Protein AF-A0A1G6CNM5-F1 (afdb_monomer_lite)

Organism: NCBI:txid665467

Structure (mmCIF, N/CA/C/O backbone):
data_AF-A0A1G6CNM5-F1
#
_entry.id   AF-A0A1G6CNM5-F1
#
loop_
_atom_site.group_PDB
_atom_site.id
_atom_site.type_symbol
_atom_site.label_atom_id
_atom_site.label_alt_id
_atom_site.label_comp_id
_atom_site.label_asym_id
_atom_site.label_entity_id
_atom_site.label_seq_id
_atom_site.pdbx_PDB_ins_code
_atom_site.Cartn_x
_atom_site.Cartn_y
_atom_site.Cartn_z
_atom_site.occupancy
_atom_site.B_iso_or_equiv
_atom_site.auth_seq_id
_atom_site.auth_comp_id
_atom_site.auth_asym_id
_atom_site.auth_atom_id
_atom_site.pdbx_PDB_model_num
ATOM 1 N N . MET A 1 1 ? 54.488 -31.237 40.124 1.00 45.56 1 MET A N 1
ATOM 2 C CA . MET A 1 1 ? 54.254 -30.576 38.821 1.00 45.56 1 MET A CA 1
ATOM 3 C C . MET A 1 1 ? 52.829 -30.041 38.800 1.00 45.56 1 MET A C 1
ATOM 5 O O . MET A 1 1 ? 51.950 -30.644 39.402 1.00 45.56 1 MET A O 1
ATOM 9 N N . ARG A 1 2 ? 52.647 -28.845 38.241 1.00 38.25 2 ARG A N 1
ATOM 10 C CA . ARG A 1 2 ? 51.423 -28.034 38.268 1.00 38.25 2 ARG A CA 1
ATOM 11 C C . ARG A 1 2 ? 50.303 -28.652 37.409 1.00 38.25 2 ARG A C 1
ATOM 13 O O . ARG A 1 2 ? 50.554 -29.002 36.268 1.00 38.25 2 ARG A O 1
ATOM 20 N N . ARG A 1 3 ? 49.096 -28.736 37.991 1.00 45.06 3 ARG A N 1
ATOM 21 C CA . ARG A 1 3 ? 47.817 -28.172 37.501 1.00 45.06 3 ARG A CA 1
ATOM 22 C C . ARG A 1 3 ? 47.620 -28.083 35.969 1.00 45.06 3 ARG A C 1
ATOM 24 O O . ARG A 1 3 ? 48.318 -27.305 35.338 1.00 45.06 3 ARG A O 1
ATOM 31 N N . LEU A 1 4 ? 46.566 -28.711 35.430 1.00 50.94 4 LEU A N 1
ATOM 32 C CA . LEU A 1 4 ? 45.295 -28.045 35.056 1.00 50.94 4 LEU A CA 1
ATOM 33 C C . LEU A 1 4 ? 44.413 -28.952 34.177 1.00 50.94 4 LEU A C 1
ATOM 35 O O . LEU A 1 4 ? 44.732 -29.227 33.022 1.00 50.94 4 LEU A O 1
ATOM 39 N N . PHE A 1 5 ? 43.268 -29.342 34.746 1.00 48.66 5 PHE A N 1
ATOM 40 C CA . PHE A 1 5 ? 42.075 -29.793 34.032 1.00 48.66 5 PHE A CA 1
ATOM 41 C C . PHE A 1 5 ? 41.688 -28.738 32.988 1.00 48.66 5 PHE A C 1
ATOM 43 O O . PHE A 1 5 ? 41.413 -27.595 33.348 1.00 48.66 5 PHE A O 1
ATOM 50 N N . HIS A 1 6 ? 41.674 -29.118 31.714 1.00 44.59 6 HIS A N 1
ATOM 51 C CA . HIS A 1 6 ? 41.151 -28.296 30.629 1.00 44.59 6 HIS A CA 1
ATOM 52 C C . HIS A 1 6 ? 40.012 -29.048 29.960 1.00 44.59 6 HIS A C 1
ATOM 54 O O . HIS A 1 6 ? 40.174 -30.202 29.570 1.00 44.59 6 HIS A O 1
ATOM 60 N N . GLY A 1 7 ? 38.877 -28.368 29.827 1.00 40.75 7 GLY A N 1
ATOM 61 C CA . GLY A 1 7 ? 37.761 -28.835 29.016 1.00 40.75 7 GLY A CA 1
ATOM 62 C C . GLY A 1 7 ? 36.401 -28.687 29.677 1.00 40.75 7 GLY A C 1
ATOM 63 O O . GLY A 1 7 ? 35.600 -29.612 29.612 1.00 40.75 7 GLY A O 1
ATOM 64 N N . THR A 1 8 ? 36.129 -27.556 30.330 1.00 53.44 8 THR A N 1
ATOM 65 C CA . THR A 1 8 ? 34.757 -27.154 30.654 1.00 53.44 8 THR A CA 1
ATOM 66 C C . THR A 1 8 ? 33.981 -27.034 29.343 1.00 53.44 8 THR A C 1
ATOM 68 O O . THR A 1 8 ? 34.258 -26.148 28.536 1.00 53.44 8 THR A O 1
ATOM 71 N N . TRP A 1 9 ? 33.037 -27.945 29.112 1.00 53.38 9 TRP A N 1
ATOM 72 C CA . TRP A 1 9 ? 32.078 -27.847 28.019 1.00 53.38 9 TRP A CA 1
ATOM 73 C C . TRP A 1 9 ? 31.169 -26.648 28.297 1.00 53.38 9 TRP A C 1
ATOM 75 O O . TRP A 1 9 ? 30.312 -26.692 29.177 1.00 53.38 9 TRP A O 1
ATOM 85 N N . LEU A 1 10 ? 31.392 -25.549 27.579 1.00 51.03 10 LEU A N 1
ATOM 86 C CA . LEU A 1 10 ? 30.471 -24.419 27.542 1.00 51.03 10 LEU A CA 1
ATOM 87 C C . LEU A 1 10 ? 29.249 -24.834 26.716 1.00 51.03 10 LEU A C 1
ATOM 89 O O . LEU A 1 10 ? 29.256 -24.753 25.490 1.00 51.03 10 LEU A O 1
ATOM 93 N N . ALA A 1 11 ? 28.197 -25.284 27.396 1.00 56.12 11 ALA A N 1
ATOM 94 C CA . ALA A 1 11 ? 26.855 -25.292 26.835 1.00 56.12 11 ALA A CA 1
ATOM 95 C C . ALA A 1 11 ? 26.376 -23.834 26.739 1.00 56.12 11 ALA A C 1
ATOM 97 O O . ALA A 1 11 ? 25.843 -23.277 27.698 1.00 56.12 11 ALA A O 1
ATOM 98 N N . ALA A 1 12 ? 26.627 -23.191 25.599 1.00 56.78 12 ALA A N 1
ATOM 99 C CA . ALA A 1 12 ? 26.012 -21.912 25.274 1.00 56.78 12 ALA A CA 1
ATOM 100 C C . ALA A 1 12 ? 24.548 -22.175 24.898 1.00 56.78 12 ALA A C 1
ATOM 102 O O . ALA A 1 12 ? 24.245 -22.737 23.846 1.00 56.78 12 ALA A O 1
ATOM 103 N N . GLY A 1 13 ? 23.659 -21.836 25.831 1.00 57.38 13 GLY A N 1
ATOM 104 C CA . GLY A 1 13 ? 22.217 -21.946 25.687 1.00 57.38 13 GLY A CA 1
ATOM 105 C C . GLY A 1 13 ? 21.692 -21.158 24.488 1.00 57.38 13 GLY A C 1
ATOM 106 O O . GLY A 1 13 ? 22.074 -20.016 24.256 1.00 57.38 13 GLY A O 1
ATOM 107 N N . MET A 1 14 ? 20.819 -21.840 23.750 1.00 60.06 14 MET A N 1
ATOM 108 C CA . MET A 1 14 ? 19.786 -21.367 22.827 1.00 60.06 14 MET A CA 1
ATOM 109 C C . MET A 1 14 ? 19.650 -19.840 22.713 1.00 60.06 14 MET A C 1
ATOM 111 O O . MET A 1 14 ? 19.087 -19.181 23.588 1.00 60.06 14 MET A O 1
ATOM 115 N N . ALA A 1 15 ? 20.087 -19.300 21.574 1.00 57.78 15 ALA A N 1
ATOM 116 C CA . ALA A 1 15 ? 19.648 -17.996 21.106 1.00 57.78 15 ALA A CA 1
ATOM 117 C C . ALA A 1 15 ? 18.140 -18.070 20.827 1.00 57.78 15 ALA A C 1
ATOM 119 O O . ALA A 1 15 ? 17.698 -18.719 19.878 1.00 57.78 15 ALA A O 1
ATOM 120 N N . VAL A 1 16 ? 17.344 -17.433 21.683 1.00 53.62 16 VAL A N 1
ATOM 121 C CA . VAL A 1 16 ? 15.935 -17.168 21.405 1.00 53.62 16 VAL A CA 1
ATOM 122 C C . VAL A 1 16 ? 15.922 -16.082 20.334 1.00 53.62 16 VAL A C 1
ATOM 124 O O . VAL A 1 16 ? 16.065 -14.901 20.642 1.00 53.62 16 VAL A O 1
ATOM 127 N N . PHE A 1 17 ? 15.806 -16.471 19.065 1.00 52.28 17 PHE A N 1
ATOM 128 C CA . PHE A 1 17 ? 15.395 -15.536 18.026 1.00 52.28 17 PHE A CA 1
ATOM 129 C C . PHE A 1 17 ? 13.933 -15.196 18.308 1.00 52.28 17 PHE A C 1
ATOM 131 O O . PHE A 1 17 ? 13.018 -15.896 17.879 1.00 52.28 17 PHE A O 1
ATOM 138 N N . ALA A 1 18 ? 13.709 -14.151 19.102 1.00 52.31 18 ALA A N 1
ATOM 139 C CA . ALA A 1 18 ? 12.446 -13.445 19.068 1.00 52.31 18 ALA A CA 1
ATOM 140 C C . ALA A 1 18 ? 12.322 -12.902 17.642 1.00 52.31 18 ALA A C 1
ATOM 142 O O . ALA A 1 18 ? 13.006 -11.944 17.286 1.00 52.31 18 ALA A O 1
ATOM 143 N N . VAL A 1 19 ? 11.524 -13.572 16.806 1.00 52.41 19 VAL A N 1
ATOM 144 C CA . VAL A 1 19 ? 11.112 -13.016 15.522 1.00 52.41 19 VAL A CA 1
ATOM 145 C C . VAL A 1 19 ? 10.403 -11.711 15.876 1.00 52.41 19 VAL A C 1
ATOM 147 O O . VAL A 1 19 ? 9.377 -11.702 16.559 1.00 52.41 19 VAL A O 1
ATOM 150 N N . GLN A 1 20 ? 11.043 -10.585 15.578 1.00 43.38 20 GLN A N 1
ATOM 151 C CA . GLN A 1 20 ? 10.417 -9.294 15.783 1.00 43.38 20 GLN A CA 1
ATOM 152 C C . GLN A 1 20 ? 9.294 -9.225 14.755 1.00 43.38 20 GLN A C 1
ATOM 154 O O . GLN A 1 20 ? 9.543 -9.010 13.576 1.00 43.38 20 GLN A O 1
ATOM 159 N N . ALA A 1 21 ? 8.058 -9.450 15.199 1.00 47.50 21 ALA A N 1
ATOM 160 C CA . ALA A 1 21 ? 6.860 -9.103 14.450 1.00 47.50 21 ALA A CA 1
ATOM 161 C C . ALA A 1 21 ? 6.762 -7.571 14.399 1.00 47.50 21 ALA A C 1
ATOM 163 O O . ALA A 1 21 ? 5.995 -6.944 15.122 1.00 47.50 21 ALA A O 1
ATOM 164 N N . GLY A 1 22 ? 7.637 -6.960 13.610 1.00 39.00 22 GLY A N 1
ATOM 165 C CA . GLY A 1 22 ? 7.570 -5.566 13.229 1.00 39.00 22 GLY A CA 1
ATOM 166 C C . GLY A 1 22 ? 7.485 -5.549 11.721 1.00 39.00 22 GLY A C 1
ATOM 167 O O . GLY A 1 22 ? 8.522 -5.665 11.092 1.00 39.00 22 GLY A O 1
ATOM 168 N N . ALA A 1 23 ? 6.258 -5.479 11.192 1.00 52.59 23 ALA A N 1
ATOM 169 C CA . ALA A 1 23 ? 5.918 -5.117 9.816 1.00 52.59 23 ALA A CA 1
ATOM 170 C C . ALA A 1 23 ? 7.101 -5.188 8.831 1.00 52.59 23 ALA A C 1
ATOM 172 O O . ALA A 1 23 ? 7.678 -4.148 8.500 1.00 52.59 23 ALA A O 1
ATOM 173 N N . GLU A 1 24 ? 7.477 -6.399 8.407 1.00 54.59 24 GLU A N 1
ATOM 174 C CA . GLU A 1 24 ? 8.380 -6.544 7.270 1.00 54.59 24 GLU A CA 1
ATOM 175 C C . GLU A 1 24 ? 7.648 -5.958 6.066 1.00 54.59 24 GLU A C 1
ATOM 177 O O . GLU A 1 24 ? 6.582 -6.432 5.676 1.00 54.59 24 GLU A O 1
ATOM 182 N N . GLU A 1 25 ? 8.191 -4.867 5.537 1.00 60.59 25 GLU A N 1
ATOM 183 C CA . GLU A 1 25 ? 7.944 -4.451 4.169 1.00 60.59 25 GLU A CA 1
ATOM 184 C C . GLU A 1 25 ? 8.330 -5.642 3.286 1.00 60.59 25 GLU A C 1
ATOM 186 O O . GLU A 1 25 ? 9.507 -5.976 3.151 1.00 60.59 25 GLU A O 1
ATOM 191 N N . GLN A 1 26 ? 7.325 -6.359 2.789 1.00 70.75 26 GLN A N 1
ATOM 192 C CA . GLN A 1 26 ? 7.527 -7.515 1.930 1.00 70.75 26 GLN A CA 1
ATOM 193 C C . GLN A 1 26 ? 7.357 -7.066 0.479 1.00 70.75 26 GLN A C 1
ATOM 195 O O . GLN A 1 26 ? 6.514 -6.221 0.159 1.00 70.75 26 GLN A O 1
ATOM 200 N N . HIS A 1 27 ? 8.191 -7.613 -0.400 1.00 89.62 27 HIS A N 1
ATOM 201 C CA . HIS A 1 27 ? 8.079 -7.414 -1.837 1.00 89.62 27 HIS A CA 1
ATOM 202 C C . HIS A 1 27 ? 6.922 -8.253 -2.382 1.00 89.62 27 HIS A C 1
ATOM 204 O O . HIS A 1 27 ? 7.075 -9.409 -2.776 1.00 89.62 27 HIS A O 1
ATOM 210 N N . CYS A 1 28 ? 5.729 -7.675 -2.317 1.00 92.75 28 CYS A N 1
ATOM 211 C CA . CYS A 1 28 ? 4.472 -8.341 -2.606 1.00 92.75 28 CYS A CA 1
ATOM 212 C C . CYS A 1 28 ? 3.418 -7.341 -3.067 1.00 92.75 28 CYS A C 1
ATOM 214 O O . CYS A 1 28 ? 3.501 -6.135 -2.823 1.00 92.75 28 CYS A O 1
ATOM 216 N N . ARG A 1 29 ? 2.370 -7.864 -3.699 1.00 91.81 29 ARG A N 1
ATOM 217 C CA . ARG A 1 29 ? 1.151 -7.135 -4.030 1.00 91.81 29 ARG A CA 1
ATOM 218 C C . ARG A 1 29 ? -0.049 -7.818 -3.389 1.00 91.81 29 ARG A C 1
ATOM 220 O O . ARG A 1 29 ? -0.302 -8.999 -3.612 1.00 91.81 29 ARG A O 1
ATOM 227 N N . PHE A 1 30 ? -0.837 -7.036 -2.658 1.00 93.88 30 PHE A N 1
ATOM 228 C CA . PHE A 1 30 ? -2.147 -7.454 -2.171 1.00 93.88 30 PHE A CA 1
ATOM 229 C C . PHE A 1 30 ? -3.257 -7.000 -3.113 1.00 93.88 30 PHE A C 1
ATOM 231 O O . PHE A 1 30 ? -3.305 -5.839 -3.531 1.00 93.88 30 PHE A O 1
ATOM 238 N N . TYR A 1 31 ? -4.189 -7.908 -3.388 1.00 88.44 31 TYR A N 1
ATOM 239 C CA . TYR A 1 31 ? -5.428 -7.608 -4.089 1.00 88.44 31 TYR A CA 1
ATOM 240 C C . TYR A 1 31 ? -6.616 -7.685 -3.120 1.00 88.44 31 TYR A C 1
ATOM 242 O O . TYR A 1 31 ? -6.821 -8.706 -2.454 1.00 88.44 31 TYR A O 1
ATOM 250 N N . PRO A 1 32 ? -7.432 -6.621 -3.026 1.00 84.06 32 PRO A N 1
ATOM 251 C CA . PRO A 1 32 ? -8.684 -6.667 -2.290 1.00 84.06 32 PRO A CA 1
ATOM 252 C C . PRO A 1 32 ? -9.833 -7.110 -3.203 1.00 84.06 32 PRO A C 1
ATOM 254 O O . PRO A 1 32 ? -10.036 -6.537 -4.272 1.00 84.06 32 PRO A O 1
ATOM 257 N N . LYS A 1 33 ? -10.655 -8.065 -2.754 1.00 77.38 33 LYS A N 1
ATOM 258 C CA . LYS A 1 33 ? -11.912 -8.423 -3.442 1.00 77.38 33 LYS A CA 1
ATOM 259 C C . LYS A 1 33 ? -13.096 -7.562 -3.011 1.00 77.38 33 LYS A C 1
ATOM 261 O O . LYS A 1 33 ? -13.843 -7.067 -3.846 1.00 77.38 33 LYS A O 1
ATOM 266 N N . ALA A 1 34 ? -13.252 -7.369 -1.703 1.00 82.75 34 ALA A N 1
ATOM 267 C CA . ALA A 1 34 ? -14.248 -6.473 -1.102 1.00 82.75 34 ALA A CA 1
ATOM 268 C C . ALA A 1 34 ? -13.659 -5.589 0.014 1.00 82.75 34 ALA A C 1
ATOM 270 O O . ALA A 1 34 ? -14.367 -4.781 0.600 1.00 82.75 34 ALA A O 1
ATOM 271 N N . GLY A 1 35 ? -12.367 -5.750 0.316 1.00 89.75 35 GLY A N 1
ATOM 272 C CA . GLY A 1 35 ? -11.709 -5.115 1.455 1.00 89.75 35 GLY A CA 1
ATOM 273 C C . GLY A 1 35 ? -11.046 -3.775 1.157 1.00 89.75 35 GLY A C 1
ATOM 274 O O . GLY A 1 35 ? -10.336 -3.295 2.025 1.00 89.75 35 GLY A O 1
ATOM 275 N N . LEU A 1 36 ? -11.201 -3.176 -0.029 1.00 96.06 36 LEU A N 1
ATOM 276 C CA . LEU A 1 36 ? -10.575 -1.882 -0.325 1.00 96.06 36 LEU A CA 1
ATOM 277 C C . LEU A 1 36 ? -11.286 -0.771 0.455 1.00 96.06 36 LEU A C 1
ATOM 279 O O . LEU A 1 36 ? -12.476 -0.545 0.253 1.00 96.06 36 LEU A O 1
ATOM 283 N N . ILE A 1 37 ? -10.546 -0.067 1.307 1.00 96.56 37 ILE A N 1
ATOM 284 C CA . ILE A 1 37 ? -11.040 1.102 2.044 1.00 96.56 37 ILE A CA 1
ATOM 285 C C . ILE A 1 37 ? -10.814 2.358 1.210 1.00 96.56 37 ILE A C 1
ATOM 287 O O . ILE A 1 37 ? -11.735 3.136 0.977 1.00 96.56 37 ILE A O 1
ATOM 291 N N . ALA A 1 38 ? -9.577 2.548 0.749 1.00 96.06 38 ALA A N 1
ATOM 292 C CA . ALA A 1 38 ? -9.173 3.721 -0.007 1.00 96.06 38 ALA A CA 1
ATOM 293 C C . ALA A 1 38 ? -7.997 3.407 -0.934 1.00 96.06 38 ALA A C 1
ATOM 295 O O . ALA A 1 38 ? -7.208 2.491 -0.688 1.00 96.06 38 ALA A O 1
ATOM 296 N N . SER A 1 39 ? -7.862 4.205 -1.990 1.00 95.50 39 SER A N 1
ATOM 297 C CA . SER A 1 39 ? -6.686 4.207 -2.856 1.00 95.50 39 SER A CA 1
ATOM 298 C C . SER A 1 39 ? -6.264 5.632 -3.183 1.00 95.50 39 SER A C 1
ATOM 300 O O . SER A 1 39 ? -7.121 6.457 -3.499 1.00 95.50 39 SER A O 1
ATOM 302 N N . ALA A 1 40 ? -4.962 5.892 -3.164 1.00 94.50 40 ALA A N 1
ATOM 303 C CA . ALA A 1 40 ? -4.367 7.198 -3.418 1.00 94.50 40 ALA A CA 1
ATOM 304 C C . ALA A 1 40 ? -3.186 7.070 -4.390 1.00 94.50 40 ALA A C 1
ATOM 306 O O . ALA A 1 40 ? -2.528 6.029 -4.435 1.00 94.50 40 ALA A O 1
ATOM 307 N N . TYR A 1 41 ? -2.931 8.124 -5.169 1.00 94.31 41 TYR A N 1
ATOM 308 C CA . TYR A 1 41 ? -1.805 8.189 -6.115 1.00 94.31 41 TYR A CA 1
ATOM 309 C C . TYR A 1 41 ? -0.798 9.297 -5.772 1.00 94.31 41 TYR A C 1
ATOM 311 O O . TYR A 1 41 ? 0.288 9.364 -6.334 1.00 94.31 41 TYR A O 1
ATOM 319 N N . ASP A 1 42 ? -1.158 10.184 -4.852 1.00 91.25 42 ASP A N 1
ATOM 320 C CA . ASP A 1 42 ? -0.359 11.302 -4.353 1.00 91.25 42 ASP A CA 1
ATOM 321 C C . ASP A 1 42 ? 0.515 10.935 -3.142 1.00 91.25 42 ASP A C 1
ATOM 323 O O . ASP A 1 42 ? 1.456 11.661 -2.826 1.00 91.25 42 ASP A O 1
ATOM 327 N N . ILE A 1 43 ? 0.259 9.791 -2.499 1.00 93.12 43 ILE A N 1
ATO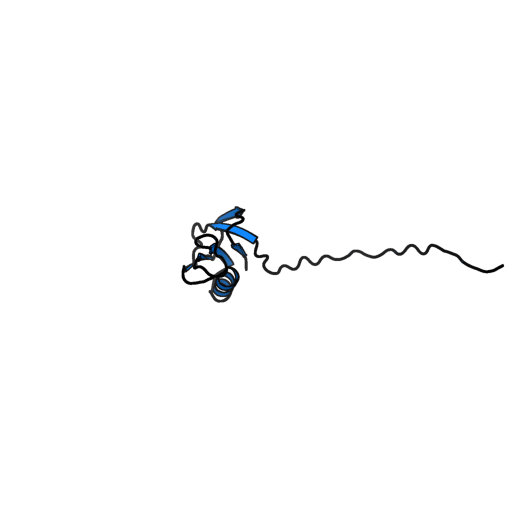M 328 C CA . ILE A 1 43 ? 1.119 9.243 -1.444 1.00 93.12 43 ILE A CA 1
ATOM 329 C C . ILE A 1 43 ? 2.374 8.644 -2.085 1.00 93.12 43 ILE A C 1
ATOM 331 O O . ILE A 1 43 ? 2.292 7.705 -2.878 1.00 93.12 43 ILE A O 1
ATOM 335 N N . VAL A 1 44 ? 3.536 9.188 -1.726 1.00 93.81 44 VAL A N 1
ATOM 336 C CA . VAL A 1 44 ? 4.840 8.775 -2.257 1.00 93.81 44 VAL A CA 1
ATOM 337 C C . VAL A 1 44 ? 5.553 7.883 -1.246 1.00 93.81 44 VAL A C 1
ATOM 339 O O . VAL A 1 44 ? 5.901 8.325 -0.154 1.00 93.81 44 VAL A O 1
ATOM 342 N N . GLY A 1 45 ? 5.808 6.642 -1.649 1.00 92.94 45 GLY A N 1
ATOM 343 C CA . GLY A 1 45 ? 6.601 5.673 -0.896 1.00 92.94 45 GLY A CA 1
ATOM 344 C C . GLY A 1 45 ? 5.790 4.686 -0.059 1.00 92.94 45 GLY A C 1
ATOM 345 O O . GLY A 1 45 ? 4.686 4.974 0.410 1.00 92.94 45 GLY A O 1
ATOM 346 N N . ALA A 1 46 ? 6.381 3.506 0.138 1.00 93.56 46 ALA A N 1
ATOM 347 C CA . ALA A 1 46 ? 5.803 2.406 0.904 1.00 93.56 46 ALA A CA 1
ATOM 348 C C . ALA A 1 46 ? 5.547 2.804 2.364 1.00 93.56 46 ALA A C 1
ATOM 350 O O . ALA A 1 46 ? 4.431 2.651 2.855 1.00 93.56 46 ALA A O 1
ATOM 351 N N . GLU A 1 47 ? 6.529 3.431 3.014 1.00 93.50 47 GLU A N 1
ATOM 352 C CA . GLU A 1 47 ? 6.406 3.902 4.398 1.00 93.50 47 GLU A CA 1
ATOM 353 C C . GLU A 1 47 ? 5.284 4.936 4.580 1.00 93.50 47 GLU A C 1
ATOM 355 O O . GLU A 1 47 ? 4.531 4.866 5.551 1.00 93.50 47 GLU A O 1
ATOM 360 N N . ALA A 1 48 ? 5.096 5.853 3.625 1.00 94.50 48 ALA A N 1
ATOM 361 C CA . ALA A 1 48 ? 3.988 6.806 3.678 1.00 94.50 48 ALA A CA 1
ATOM 362 C C . ALA A 1 48 ? 2.628 6.110 3.483 1.00 94.50 48 ALA A C 1
ATOM 364 O O . ALA A 1 48 ? 1.654 6.450 4.155 1.00 94.50 48 ALA A O 1
ATOM 365 N N . CYS A 1 49 ? 2.557 5.099 2.613 1.00 96.06 49 CYS A N 1
ATOM 366 C CA . CYS A 1 49 ? 1.347 4.299 2.424 1.00 96.06 49 CYS A CA 1
ATOM 367 C C . CYS A 1 49 ? 0.998 3.460 3.665 1.00 96.06 49 CYS A C 1
ATOM 369 O O . CYS A 1 49 ? -0.162 3.399 4.078 1.00 96.06 49 CYS A O 1
ATOM 371 N N . LYS A 1 50 ? 2.006 2.870 4.312 1.00 96.25 50 LYS A N 1
ATOM 372 C CA . LYS A 1 50 ? 1.872 2.169 5.591 1.00 96.25 50 LYS A CA 1
ATOM 373 C C . LYS A 1 50 ? 1.383 3.100 6.694 1.00 96.25 50 LYS A C 1
ATOM 375 O O . LYS A 1 50 ? 0.443 2.748 7.402 1.00 96.25 50 LYS A O 1
ATOM 380 N N . ALA A 1 51 ? 1.976 4.288 6.820 1.00 96.69 51 ALA A N 1
ATOM 381 C CA . ALA A 1 51 ? 1.551 5.288 7.796 1.00 96.69 51 ALA A CA 1
ATOM 382 C C . ALA A 1 51 ? 0.082 5.686 7.587 1.00 96.69 51 ALA A C 1
ATOM 384 O O . ALA A 1 51 ? -0.693 5.682 8.540 1.00 96.69 51 ALA A O 1
ATOM 385 N N . ALA A 1 52 ? -0.332 5.903 6.334 1.00 97.12 52 ALA A N 1
ATOM 386 C CA . ALA A 1 52 ? -1.729 6.175 6.009 1.00 97.12 52 ALA A CA 1
ATOM 387 C C . ALA A 1 52 ? -2.668 5.024 6.419 1.00 97.12 52 ALA A C 1
ATOM 389 O O . ALA A 1 52 ? -3.777 5.281 6.883 1.00 97.12 52 ALA A O 1
ATOM 390 N N . CYS A 1 53 ? -2.235 3.762 6.307 1.00 97.44 53 CYS A N 1
ATOM 391 C CA . CYS A 1 53 ? -3.001 2.626 6.826 1.00 97.44 53 CYS A CA 1
ATOM 392 C C . CYS A 1 53 ? -3.121 2.671 8.355 1.00 97.44 53 CYS A C 1
ATOM 394 O O . CYS A 1 53 ? -4.219 2.515 8.871 1.00 97.44 53 CYS A O 1
ATOM 396 N N . VAL A 1 54 ? -2.029 2.945 9.078 1.00 97.81 54 VAL A N 1
ATOM 397 C CA . VAL A 1 54 ? -2.039 3.042 10.553 1.00 97.81 54 VAL A CA 1
ATOM 398 C C . VAL A 1 54 ? -3.003 4.126 11.047 1.00 97.81 54 VAL A C 1
ATOM 400 O O . VAL A 1 54 ? -3.658 3.947 12.071 1.00 97.81 54 VAL A O 1
ATOM 403 N N . GLU A 1 55 ? -3.115 5.238 10.319 1.00 97.81 55 GLU A N 1
ATOM 404 C CA . GLU A 1 55 ? -4.025 6.344 10.645 1.00 97.81 55 GLU A CA 1
ATOM 405 C C . GLU A 1 55 ? -5.479 6.102 10.199 1.00 97.81 55 GLU A C 1
ATOM 407 O O . GLU A 1 55 ? -6.387 6.818 10.627 1.00 97.81 55 GLU A O 1
ATOM 412 N N . THR A 1 56 ? -5.721 5.100 9.350 1.00 97.88 56 THR A N 1
ATOM 413 C CA . THR A 1 56 ? -7.044 4.817 8.787 1.00 97.88 56 THR A CA 1
ATOM 414 C C . THR A 1 56 ? -7.763 3.758 9.609 1.00 97.88 56 THR A C 1
ATOM 416 O O . THR A 1 56 ? -7.380 2.587 9.629 1.00 97.88 56 THR A O 1
ATOM 419 N N . GLU A 1 57 ? -8.868 4.152 10.242 1.00 97.12 57 GLU A N 1
ATOM 420 C CA . GLU A 1 57 ? -9.722 3.222 10.978 1.00 97.12 57 GLU A CA 1
ATOM 421 C C . GLU A 1 57 ? -10.170 2.051 10.088 1.00 97.12 57 GLU A C 1
ATOM 423 O O . GLU A 1 57 ? -10.638 2.228 8.961 1.00 97.12 57 GLU A O 1
ATOM 428 N N . GLY A 1 58 ? -10.015 0.834 10.608 1.00 96.38 58 GLY A N 1
ATOM 429 C CA . GLY A 1 58 ? -10.381 -0.393 9.905 1.00 96.38 58 GLY A CA 1
ATOM 430 C C . GLY A 1 58 ? -9.362 -0.873 8.869 1.00 96.38 58 GLY A C 1
ATOM 431 O O . GLY A 1 58 ? -9.580 -1.941 8.300 1.00 96.38 58 GLY A O 1
ATOM 432 N N . CYS A 1 59 ? -8.258 -0.154 8.629 1.00 97.50 59 CYS A N 1
ATOM 433 C CA . CYS A 1 59 ? -7.177 -0.650 7.780 1.00 97.50 59 CYS A CA 1
ATOM 434 C C . CYS A 1 59 ? -6.383 -1.743 8.505 1.00 97.50 59 CYS A C 1
ATOM 436 O O . CYS A 1 59 ? -5.871 -1.537 9.602 1.00 97.50 59 CYS A O 1
ATOM 438 N N . ALA A 1 60 ? -6.286 -2.913 7.879 1.00 96.62 60 ALA A N 1
ATOM 439 C CA . ALA A 1 60 ? -5.552 -4.077 8.376 1.00 96.62 60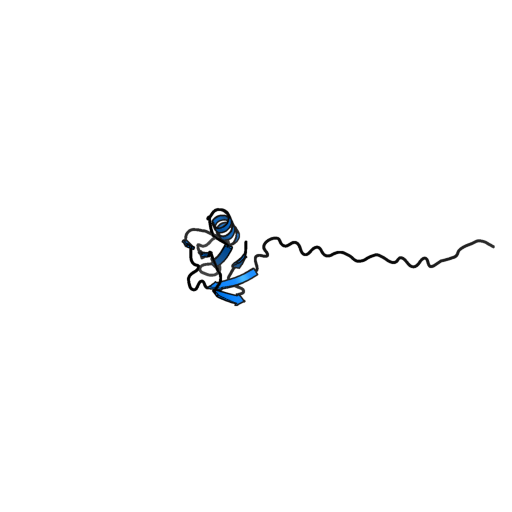 ALA A CA 1
ATOM 440 C C . ALA A 1 60 ? -4.403 -4.489 7.440 1.00 96.62 60 ALA A C 1
ATOM 442 O O . ALA A 1 60 ? -3.554 -5.302 7.804 1.00 96.62 60 ALA A O 1
ATOM 443 N N . ALA A 1 61 ? -4.373 -3.959 6.216 1.00 96.44 61 ALA A N 1
ATOM 444 C CA . ALA A 1 61 ? -3.336 -4.241 5.237 1.00 96.44 61 ALA A CA 1
ATOM 445 C C . ALA A 1 61 ? -3.156 -3.083 4.254 1.00 96.44 61 ALA A C 1
ATOM 447 O O . ALA A 1 61 ? -4.096 -2.347 3.950 1.00 96.44 61 ALA A O 1
ATOM 448 N N . TRP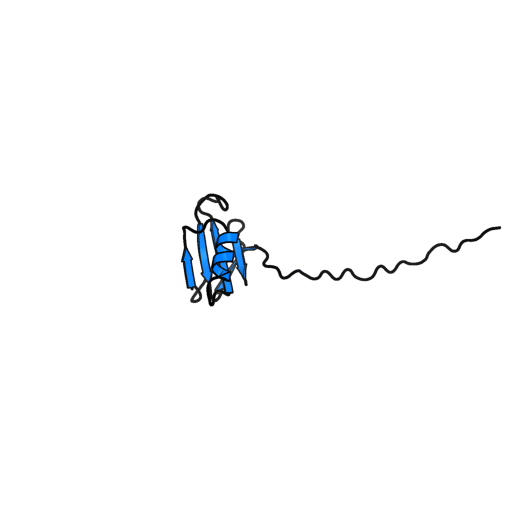 A 1 62 ? -1.953 -2.964 3.704 1.00 96.56 62 TRP A N 1
ATOM 449 C CA . TRP A 1 62 ? -1.601 -1.941 2.728 1.00 96.56 62 TRP A CA 1
ATOM 450 C C . TRP A 1 62 ? -0.767 -2.524 1.585 1.00 96.56 62 TRP A C 1
ATOM 452 O O . TRP A 1 62 ? -0.097 -3.545 1.739 1.00 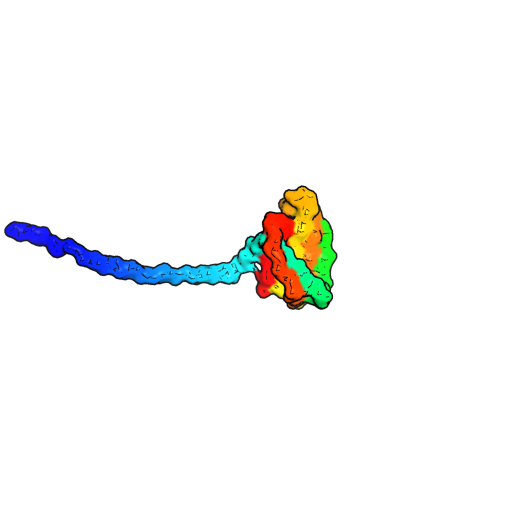96.56 62 TRP A O 1
ATOM 462 N N . SER A 1 63 ? -0.820 -1.871 0.424 1.00 95.88 63 SER A N 1
ATOM 463 C CA . SER A 1 63 ? 0.084 -2.139 -0.700 1.00 95.88 63 SER A CA 1
ATOM 464 C C . SER A 1 63 ? 0.454 -0.841 -1.407 1.00 95.88 63 SER A C 1
ATOM 466 O O . SER A 1 63 ? -0.426 -0.003 -1.620 1.00 95.88 63 SER A O 1
ATOM 468 N N . TYR A 1 64 ? 1.700 -0.714 -1.841 1.00 95.44 64 TYR A N 1
ATOM 469 C CA . TYR A 1 64 ? 2.211 0.393 -2.631 1.00 95.44 64 TYR A CA 1
ATOM 470 C C . TYR A 1 64 ? 2.845 -0.122 -3.928 1.00 95.44 64 TYR A C 1
ATOM 472 O O . TYR A 1 64 ? 3.814 -0.877 -3.904 1.00 95.44 64 TYR A O 1
ATOM 480 N N . THR A 1 65 ? 2.305 0.316 -5.067 1.00 94.50 65 THR A N 1
ATOM 481 C CA . THR A 1 65 ? 2.863 0.057 -6.403 1.00 94.50 65 THR A CA 1
ATOM 482 C C . THR A 1 65 ? 3.516 1.343 -6.931 1.00 94.50 65 THR A C 1
ATOM 484 O O . THR A 1 65 ? 2.789 2.243 -7.370 1.00 94.50 65 THR A O 1
ATOM 487 N N . PRO A 1 66 ? 4.853 1.472 -6.930 1.00 93.31 66 PRO A N 1
ATOM 488 C CA . PRO A 1 66 ? 5.539 2.653 -7.448 1.00 93.31 66 PRO A CA 1
ATOM 489 C C . PRO A 1 66 ? 5.254 2.887 -8.933 1.00 93.31 66 PRO A C 1
ATOM 491 O O . PRO A 1 66 ? 5.364 1.974 -9.756 1.00 93.31 66 PRO A O 1
ATOM 494 N N . HIS A 1 67 ? 4.987 4.131 -9.325 1.00 90.31 67 HIS A N 1
ATOM 495 C CA . HIS A 1 67 ? 4.953 4.475 -10.741 1.00 90.31 67 HIS A CA 1
ATOM 496 C C . HIS A 1 67 ? 6.366 4.497 -11.328 1.00 90.31 67 HIS A C 1
ATOM 498 O O . HIS A 1 67 ? 7.2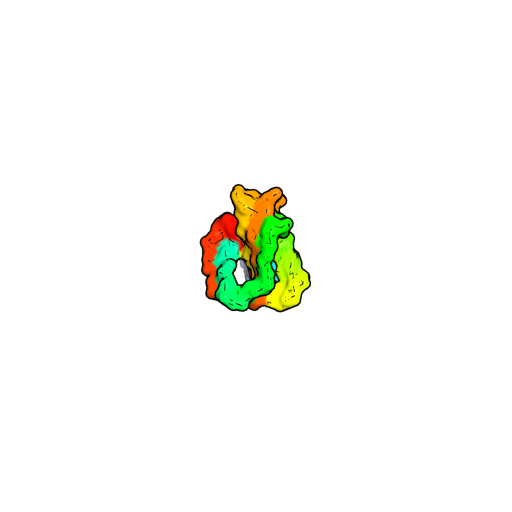95 5.045 -10.730 1.00 90.31 67 HIS A O 1
ATOM 504 N N . ASN A 1 68 ? 6.532 3.924 -12.524 1.00 89.25 68 ASN A N 1
ATOM 505 C CA . ASN A 1 68 ? 7.809 3.855 -13.248 1.00 89.25 68 ASN A CA 1
ATOM 506 C C . ASN A 1 68 ? 8.989 3.358 -12.395 1.00 89.25 68 ASN A C 1
ATOM 508 O O . ASN A 1 68 ? 10.128 3.756 -12.641 1.00 89.25 68 ASN A O 1
ATOM 512 N N . PHE A 1 69 ? 8.717 2.521 -11.389 1.00 85.12 69 PHE A N 1
ATOM 513 C CA . PHE A 1 69 ? 9.731 1.973 -10.486 1.00 85.12 69 PHE A CA 1
ATOM 514 C C . PHE A 1 69 ? 10.530 3.056 -9.734 1.00 85.12 69 PHE A C 1
ATOM 516 O O . PHE A 1 69 ? 11.727 2.908 -9.505 1.00 85.12 69 PHE A O 1
ATOM 523 N N . ARG A 1 70 ? 9.875 4.169 -9.360 1.00 85.12 70 ARG A N 1
ATOM 524 C CA . ARG A 1 70 ? 10.460 5.253 -8.549 1.00 85.12 70 ARG A CA 1
ATOM 525 C C . ARG A 1 70 ? 9.836 5.313 -7.146 1.00 85.12 70 ARG A C 1
ATOM 527 O O . ARG A 1 70 ? 9.081 6.246 -6.878 1.00 85.12 70 ARG A O 1
ATOM 534 N N . PRO A 1 71 ? 10.138 4.355 -6.249 1.00 81.81 71 PRO A N 1
ATOM 535 C CA . PRO A 1 71 ? 9.458 4.227 -4.957 1.00 81.81 71 PRO A CA 1
ATOM 536 C C . PRO A 1 71 ? 9.622 5.444 -4.043 1.00 81.81 71 PRO A C 1
ATOM 538 O O . PRO A 1 71 ? 8.694 5.769 -3.316 1.00 81.81 71 PRO A O 1
ATOM 541 N N . GLU A 1 72 ? 10.753 6.145 -4.120 1.00 84.69 72 GLU A N 1
ATOM 542 C CA . GLU A 1 72 ? 11.090 7.240 -3.196 1.00 84.69 72 GLU A CA 1
ATOM 543 C C . GLU A 1 72 ? 10.706 8.637 -3.702 1.00 84.69 72 GLU A C 1
ATOM 545 O O . GLU A 1 72 ? 10.643 9.587 -2.928 1.00 84.69 72 GLU A O 1
ATOM 550 N N . THR A 1 73 ? 10.524 8.801 -5.016 1.00 83.25 73 THR A N 1
ATOM 551 C CA . THR A 1 73 ? 10.471 10.136 -5.648 1.00 83.25 73 THR A CA 1
ATOM 552 C C . THR A 1 73 ? 9.316 10.326 -6.620 1.00 83.25 73 THR A C 1
ATOM 554 O O . THR A 1 73 ? 9.003 11.461 -6.975 1.00 83.25 73 THR A O 1
ATOM 557 N N . GLY A 1 74 ? 8.705 9.238 -7.090 1.00 77.56 74 GLY A N 1
ATOM 558 C CA . GLY A 1 74 ? 7.550 9.276 -7.976 1.00 77.56 74 GLY A CA 1
ATOM 559 C C . GLY A 1 74 ? 6.271 8.896 -7.231 1.00 77.56 74 GLY A C 1
ATOM 560 O O . GLY A 1 74 ? 6.346 8.168 -6.244 1.00 77.56 74 GLY A O 1
ATOM 561 N N . PRO A 1 75 ? 5.097 9.350 -7.705 1.00 83.94 75 PRO A N 1
ATOM 562 C CA . PRO A 1 75 ? 3.822 8.862 -7.192 1.00 83.94 75 PRO A CA 1
ATOM 563 C C . PRO A 1 75 ? 3.712 7.340 -7.347 1.00 83.94 75 PRO A C 1
ATOM 565 O O . PRO A 1 75 ? 4.415 6.727 -8.153 1.00 83.94 75 PRO A O 1
ATOM 568 N N . GLY A 1 76 ? 2.792 6.720 -6.624 1.00 91.56 76 GLY A N 1
ATOM 569 C CA . GLY A 1 76 ? 2.498 5.300 -6.758 1.00 91.56 76 GLY A CA 1
ATOM 570 C C . GLY A 1 76 ? 1.105 4.985 -6.244 1.00 91.56 76 GLY A C 1
ATOM 571 O O . GLY A 1 76 ? 0.502 5.775 -5.526 1.00 91.56 76 GLY A O 1
ATOM 572 N N . TRP A 1 77 ? 0.569 3.833 -6.633 1.00 94.69 77 TRP A N 1
ATOM 573 C CA . TRP A 1 77 ? -0.730 3.394 -6.140 1.00 94.69 77 TRP A CA 1
ATOM 574 C C . TRP A 1 77 ? -0.600 2.871 -4.716 1.00 94.69 77 TRP A C 1
ATOM 576 O O . TRP A 1 77 ? -0.189 1.730 -4.520 1.00 94.69 77 TRP A O 1
ATOM 586 N N . CYS A 1 78 ? -0.997 3.689 -3.746 1.00 95.88 78 CYS A N 1
ATOM 587 C CA . CYS A 1 78 ? -1.231 3.266 -2.375 1.00 95.88 78 CYS A CA 1
ATOM 588 C C . CYS A 1 78 ? -2.654 2.712 -2.244 1.00 95.88 78 CYS A C 1
ATOM 590 O O . CYS A 1 78 ? -3.616 3.363 -2.656 1.00 95.88 78 CYS A O 1
ATOM 592 N N . ARG A 1 79 ? -2.804 1.513 -1.677 1.00 96.88 79 ARG A N 1
ATOM 593 C CA . ARG A 1 79 ? -4.100 0.877 -1.395 1.00 96.88 79 ARG A CA 1
ATOM 594 C C . ARG A 1 79 ? -4.171 0.526 0.079 1.00 96.88 79 ARG A C 1
ATOM 596 O O . ARG A 1 79 ? -3.278 -0.149 0.583 1.00 96.88 79 ARG A O 1
ATOM 603 N N . LEU A 1 80 ? -5.247 0.953 0.727 1.00 97.56 80 LEU A N 1
ATOM 604 C CA . LEU A 1 80 ? -5.555 0.697 2.130 1.00 97.56 80 LEU A CA 1
ATOM 605 C C . LEU A 1 80 ? -6.703 -0.303 2.194 1.00 97.56 80 LEU A C 1
ATOM 607 O O . LEU A 1 80 ? -7.722 -0.115 1.523 1.00 97.56 80 LEU A O 1
ATOM 611 N N . MET A 1 81 ? -6.540 -1.380 2.954 1.00 97.38 81 MET A N 1
ATOM 612 C CA . MET A 1 81 ? -7.439 -2.527 2.907 1.00 97.38 81 MET A CA 1
ATOM 613 C C . MET A 1 81 ? -7.843 -2.994 4.304 1.00 97.38 81 MET A C 1
ATOM 615 O O . MET A 1 81 ? -7.004 -3.144 5.184 1.00 97.38 81 MET A O 1
ATOM 619 N N . ALA A 1 82 ? -9.127 -3.299 4.481 1.00 97.19 82 ALA A N 1
ATOM 620 C CA . ALA A 1 82 ? -9.670 -3.983 5.652 1.00 97.19 82 ALA A CA 1
ATOM 621 C C . ALA A 1 82 ? -9.404 -5.497 5.615 1.00 97.19 82 ALA A C 1
ATOM 623 O O . ALA A 1 82 ? -9.384 -6.151 6.652 1.00 97.19 82 ALA A O 1
ATOM 624 N N . ALA A 1 83 ? -9.221 -6.067 4.419 1.00 95.06 83 ALA A N 1
ATOM 625 C CA . ALA A 1 83 ? -8.913 -7.480 4.224 1.00 95.06 83 ALA A CA 1
ATOM 626 C C . ALA A 1 83 ? -8.199 -7.720 2.8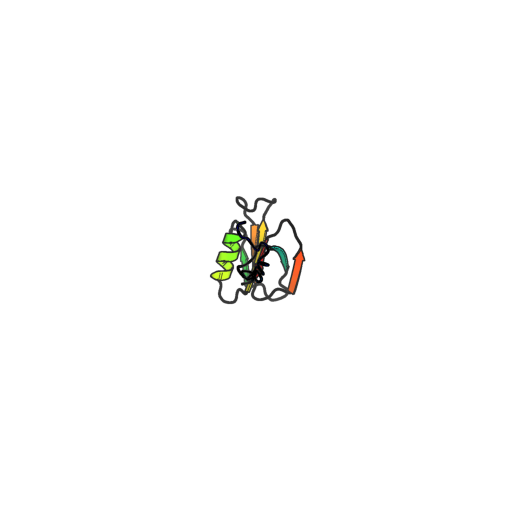84 1.00 95.06 83 ALA A C 1
ATOM 628 O O . ALA A 1 83 ? -8.503 -7.061 1.885 1.00 95.06 83 ALA A O 1
ATOM 629 N N . VAL A 1 84 ? -7.296 -8.702 2.873 1.00 94.25 84 VAL A N 1
ATOM 630 C CA . VAL A 1 84 ? -6.578 -9.194 1.686 1.00 94.25 84 VAL A CA 1
ATOM 631 C C . VAL A 1 84 ? -7.294 -10.439 1.161 1.00 94.25 84 VAL A C 1
ATOM 633 O O . VAL A 1 84 ? -7.575 -11.343 1.945 1.00 94.25 84 VAL A O 1
ATOM 636 N N . ASP A 1 85 ? -7.598 -10.483 -0.139 1.00 94.94 85 ASP A N 1
ATOM 637 C CA . ASP A 1 85 ? -8.152 -11.680 -0.800 1.00 94.94 85 ASP A CA 1
ATOM 638 C C . ASP A 1 85 ? -7.035 -12.537 -1.402 1.00 94.94 85 ASP A C 1
ATOM 640 O O . ASP A 1 85 ? -7.044 -13.758 -1.275 1.00 94.94 85 ASP A O 1
ATOM 644 N N . GLU A 1 86 ? -6.039 -11.879 -1.995 1.00 94.25 86 GLU A N 1
ATOM 645 C CA . GLU A 1 86 ? -4.896 -12.523 -2.630 1.00 94.25 86 GLU A CA 1
ATOM 646 C C . GLU A 1 86 ? -3.606 -11.760 -2.321 1.00 94.25 86 GLU A C 1
ATOM 648 O O . GLU A 1 86 ? -3.574 -10.526 -2.305 1.00 94.25 86 GLU A O 1
ATOM 653 N N . GLU A 1 87 ? -2.543 -12.524 -2.092 1.00 93.94 87 GLU A N 1
ATOM 654 C CA . GLU A 1 87 ? -1.169 -12.064 -1.949 1.00 93.94 87 GLU A CA 1
ATOM 655 C C . GLU A 1 87 ? -0.324 -12.720 -3.035 1.00 93.94 87 GLU A C 1
ATOM 657 O O . GLU A 1 87 ? -0.371 -13.938 -3.211 1.00 93.94 87 GLU A O 1
ATOM 662 N N . VAL A 1 88 ? 0.426 -11.898 -3.764 1.00 93.38 88 VAL A N 1
ATOM 663 C CA . VAL A 1 88 ? 1.316 -12.332 -4.841 1.00 93.38 88 VAL A CA 1
ATOM 664 C C . VAL A 1 88 ? 2.698 -11.747 -4.590 1.00 93.38 88 VAL A C 1
ATOM 666 O O . VAL A 1 88 ? 2.807 -10.544 -4.351 1.00 93.38 88 VAL A O 1
ATOM 669 N N . ASP A 1 89 ? 3.741 -12.568 -4.693 1.00 93.81 89 ASP A N 1
ATOM 670 C CA . ASP A 1 89 ? 5.130 -12.101 -4.669 1.00 93.81 89 ASP A CA 1
ATOM 671 C C . ASP A 1 89 ? 5.382 -11.153 -5.860 1.00 93.81 89 ASP A C 1
ATOM 673 O O . ASP A 1 89 ? 5.121 -11.504 -7.016 1.00 93.81 89 ASP A O 1
ATOM 677 N N . ASP A 1 90 ? 5.873 -9.939 -5.600 1.00 92.12 90 ASP A N 1
ATOM 678 C CA . ASP A 1 90 ? 6.215 -8.958 -6.640 1.00 92.12 90 ASP A CA 1
ATOM 679 C C . ASP A 1 90 ? 7.366 -8.070 -6.154 1.00 92.12 90 ASP A C 1
ATOM 681 O O . ASP A 1 90 ? 7.190 -7.214 -5.289 1.00 92.12 90 ASP A O 1
ATOM 685 N N . ASP A 1 91 ? 8.539 -8.234 -6.770 1.00 90.00 91 ASP A N 1
ATOM 686 C CA . ASP A 1 91 ? 9.783 -7.518 -6.437 1.00 90.00 91 ASP A CA 1
ATOM 687 C C . ASP A 1 91 ? 9.714 -5.993 -6.627 1.00 90.00 91 ASP A C 1
ATOM 689 O O . ASP A 1 91 ? 10.653 -5.269 -6.295 1.00 90.00 91 ASP A O 1
ATOM 693 N N . ARG A 1 92 ? 8.639 -5.483 -7.233 1.00 89.25 92 ARG A N 1
ATOM 694 C CA . ARG A 1 92 ? 8.482 -4.059 -7.564 1.00 89.25 92 ARG A CA 1
ATOM 695 C C . ARG A 1 92 ? 7.420 -3.382 -6.715 1.00 89.25 92 ARG A C 1
ATOM 697 O O . ARG A 1 92 ? 7.359 -2.152 -6.718 1.00 89.25 92 ARG A O 1
ATOM 704 N N . ASP A 1 93 ? 6.606 -4.165 -6.023 1.00 92.88 93 ASP A N 1
ATOM 705 C CA . ASP A 1 93 ? 5.601 -3.676 -5.101 1.00 92.88 93 ASP A CA 1
ATOM 706 C C . ASP A 1 93 ? 6.077 -3.857 -3.663 1.00 92.88 93 ASP A C 1
ATOM 708 O O . ASP A 1 93 ? 7.054 -4.547 -3.368 1.00 92.88 93 ASP A O 1
ATOM 712 N N . TYR A 1 94 ? 5.373 -3.173 -2.776 1.00 94.31 94 TYR A N 1
ATOM 713 C CA . TYR A 1 94 ? 5.605 -3.202 -1.347 1.00 94.31 94 TYR A CA 1
ATOM 714 C C . TYR A 1 94 ? 4.270 -3.460 -0.680 1.00 94.31 94 TYR A C 1
ATOM 716 O O . TYR A 1 94 ? 3.280 -2.802 -1.014 1.00 94.31 94 TYR A O 1
ATOM 724 N N . CYS A 1 95 ? 4.212 -4.390 0.259 1.00 95.50 95 CYS A N 1
ATOM 725 C CA . CYS A 1 95 ? 2.986 -4.640 0.990 1.00 95.50 95 CYS A CA 1
ATOM 726 C C . CYS A 1 95 ? 3.249 -5.041 2.439 1.00 95.50 95 CYS A C 1
ATOM 728 O O . CYS A 1 95 ? 4.370 -5.376 2.827 1.00 95.50 95 CYS A O 1
ATOM 730 N N . GLY A 1 96 ? 2.206 -4.951 3.263 1.00 95.00 96 GLY A N 1
ATOM 731 C CA . GLY A 1 96 ? 2.297 -5.314 4.669 1.00 95.00 96 GLY A CA 1
ATOM 732 C C . GLY A 1 96 ? 0.941 -5.376 5.358 1.00 95.00 96 GLY A C 1
ATOM 733 O O . GLY A 1 96 ? -0.032 -4.745 4.940 1.00 95.00 96 GLY A O 1
ATOM 734 N N . ARG A 1 97 ? 0.883 -6.162 6.433 1.00 94.44 97 ARG A N 1
ATOM 735 C CA . ARG A 1 97 ? -0.264 -6.255 7.348 1.00 94.44 97 ARG A CA 1
ATOM 736 C C . ARG A 1 97 ? 0.035 -5.476 8.631 1.00 94.44 97 ARG A C 1
ATOM 738 O O . ARG A 1 97 ? 1.208 -5.345 8.992 1.00 94.44 97 ARG A O 1
ATOM 745 N N . LEU A 1 98 ? -1.009 -4.944 9.268 1.00 91.31 98 LEU A N 1
ATOM 746 C CA . LEU A 1 98 ? -0.940 -4.261 10.567 1.00 91.31 98 LEU A CA 1
ATOM 747 C C . LEU A 1 98 ? -1.338 -5.187 11.719 1.00 91.31 98 LEU A C 1
ATOM 749 O O . LEU A 1 98 ? -2.176 -6.090 11.491 1.00 91.31 98 LEU A O 1
#

Sequence (98 aa):
MRRLFHGTWLAAGMAVFAVQAGAEEQHCRFYPKAGLIASAYDIVGAEACKAACVETEGCAAWSYTPHNFRPETGPGWCRLMAAVDEEVDDDRDYCGRL

Radius of gyration: 22.17 Å; chains: 1; bounding box: 68×42×52 Å

pLDDT: mean 81.82, std 19.04, range [38.25, 97.88]

Foldseek 3Di:
DDDDDDDDPPPPDDDPPPVPPDWDFAQKDFDDPPFWPDKDFPQAAPVSLVVVLVVDPLFFKWKWAFDPLPRHPGTTIITTTNDTPDMGRHNSMTMTGD

Secondary structure (DSSP, 8-state):
---------------------S---BSEEEE-SS-EEEEESS--SHHHHHHHHHHSTT--EEEEEEGGG-TTTS-EEEEEES--SEEEE-TT-EEEE-